Protein AF-A0A377V3D4-F1 (afdb_monomer_lite)

Secondary structure (DSSP, 8-state):
-----------HHHHHHHHHHHHHHH-EEEEETTEEEEE-----------TTTS-HHHHHHHHHHHHHHHHHHHHHHTT----

Sequence (83 aa):
MSFLIVGSAQQPAAQQAYVTSLRQALCGVYFLGEQRIDYEGASFGVVTCDPQSIDVEAALRAADEAMYQDKKSRRQENFIHID

pLDDT: mean 88.35, std 13.92, range [33.66, 96.19]

Organism: Klebsiella pneumoniae (NCBI:txid573)

Structure (mmCIF, N/CA/C/O backbone):
data_AF-A0A377V3D4-F1
#
_entry.id   AF-A0A377V3D4-F1
#
loop_
_atom_site.group_PDB
_atom_site.id
_atom_site.type_symbol
_atom_site.label_atom_id
_atom_site.label_alt_id
_atom_site.label_comp_id
_atom_site.label_asym_id
_atom_site.label_entity_id
_atom_site.label_seq_id
_atom_site.pdbx_PDB_ins_code
_atom_site.Cartn_x
_atom_site.Cartn_y
_atom_site.Cartn_z
_atom_site.occupancy
_atom_site.B_iso_or_equiv
_atom_site.auth_seq_id
_atom_site.auth_comp_id
_atom_site.auth_asym_id
_atom_site.auth_atom_id
_atom_site.pdbx_PDB_model_num
ATOM 1 N N . MET A 1 1 ? -0.135 -10.054 11.259 1.00 66.50 1 MET A N 1
ATOM 2 C CA . MET A 1 1 ? -0.535 -10.721 10.005 1.00 66.50 1 MET A CA 1
ATOM 3 C C . MET A 1 1 ? -0.325 -9.720 8.882 1.00 66.50 1 MET A C 1
ATOM 5 O O . MET A 1 1 ? -0.712 -8.572 9.070 1.00 66.50 1 MET A O 1
ATOM 9 N N . SER A 1 2 ? 0.357 -10.102 7.804 1.00 84.94 2 SER A N 1
ATOM 10 C CA . SER A 1 2 ? 0.593 -9.265 6.619 1.00 84.94 2 SER A CA 1
ATOM 11 C C . SER A 1 2 ? -0.085 -9.897 5.403 1.00 84.94 2 SER A C 1
ATOM 13 O O . SER A 1 2 ? -0.334 -11.102 5.385 1.00 84.94 2 SER A O 1
ATOM 15 N N . PHE A 1 3 ? -0.405 -9.073 4.408 1.00 92.38 3 PHE A N 1
ATOM 16 C CA . PHE A 1 3 ? -0.981 -9.496 3.135 1.00 92.38 3 PHE A CA 1
ATOM 17 C C . PHE A 1 3 ? -0.149 -8.899 2.002 1.00 92.38 3 PHE A C 1
ATOM 19 O O . PHE A 1 3 ? 0.341 -7.778 2.130 1.00 92.38 3 PHE A O 1
ATOM 26 N N . LEU A 1 4 ? -0.008 -9.637 0.901 1.00 93.00 4 LEU A N 1
ATOM 27 C CA . LEU A 1 4 ? 0.701 -9.192 -0.294 1.00 93.00 4 LEU A CA 1
ATOM 28 C C . LEU A 1 4 ? -0.286 -9.091 -1.459 1.00 93.00 4 LEU A C 1
ATOM 30 O O . LEU A 1 4 ? -1.037 -10.029 -1.720 1.00 93.00 4 LEU A O 1
ATOM 34 N N . ILE A 1 5 ? -0.260 -7.960 -2.161 1.00 92.75 5 ILE A N 1
ATOM 35 C CA . ILE A 1 5 ? -1.013 -7.740 -3.398 1.00 92.75 5 ILE A CA 1
ATOM 36 C C . ILE A 1 5 ? 0.013 -7.551 -4.514 1.00 92.75 5 ILE A C 1
ATOM 38 O O . ILE A 1 5 ? 0.865 -6.671 -4.421 1.00 92.75 5 ILE A O 1
ATOM 42 N N . VAL A 1 6 ? -0.069 -8.372 -5.562 1.00 92.19 6 VAL A N 1
ATOM 43 C CA . VAL A 1 6 ? 0.794 -8.280 -6.748 1.00 92.19 6 VAL A CA 1
ATOM 44 C C . VAL A 1 6 ? -0.078 -7.976 -7.958 1.00 92.19 6 VAL A C 1
ATOM 46 O O . VAL A 1 6 ? -1.105 -8.618 -8.171 1.00 92.19 6 VAL A O 1
ATOM 49 N N . GLY A 1 7 ? 0.331 -6.996 -8.755 1.00 91.62 7 GLY A N 1
ATOM 50 C CA . GLY A 1 7 ? -0.355 -6.598 -9.977 1.00 91.62 7 GLY A CA 1
ATOM 51 C C . GLY A 1 7 ? 0.625 -5.997 -10.975 1.00 91.62 7 GLY A C 1
ATOM 52 O O . GLY A 1 7 ? 1.784 -5.740 -10.646 1.00 91.62 7 GLY A O 1
ATOM 53 N N . SER A 1 8 ? 0.168 -5.777 -12.206 1.00 90.69 8 SER A N 1
ATOM 54 C CA . SER A 1 8 ? 0.971 -5.072 -13.203 1.00 90.69 8 SER A CA 1
ATOM 55 C C . SER A 1 8 ? 1.245 -3.641 -12.748 1.00 90.69 8 SER A C 1
ATOM 57 O O . SER A 1 8 ? 0.360 -2.996 -12.175 1.00 90.69 8 SER A O 1
ATOM 59 N N . ALA A 1 9 ? 2.439 -3.131 -13.055 1.00 86.56 9 ALA A N 1
ATOM 60 C CA . ALA A 1 9 ? 2.800 -1.752 -12.755 1.00 86.56 9 ALA A CA 1
ATOM 61 C C . ALA A 1 9 ? 1.743 -0.786 -13.313 1.00 86.56 9 ALA A C 1
ATOM 63 O O . ALA A 1 9 ? 1.360 -0.861 -14.482 1.00 86.56 9 ALA A O 1
ATOM 64 N N . GLN A 1 10 ? 1.258 0.100 -12.449 1.00 88.81 10 GLN A N 1
ATOM 65 C CA . GLN A 1 10 ? 0.321 1.158 -12.803 1.00 88.81 10 GLN A CA 1
ATOM 66 C C . GLN A 1 10 ? 1.047 2.500 -12.816 1.00 88.81 10 GLN A C 1
ATOM 68 O O . GLN A 1 10 ? 2.152 2.642 -12.292 1.00 88.81 10 GLN A O 1
ATOM 73 N N . GLN A 1 11 ? 0.409 3.517 -13.391 1.00 93.19 11 GLN A N 1
ATOM 74 C CA . GLN A 1 11 ? 0.893 4.886 -13.243 1.00 93.19 11 GLN A CA 1
ATOM 75 C C . GLN A 1 11 ? 0.906 5.275 -11.751 1.00 93.19 11 GLN A C 1
ATOM 77 O O . GLN A 1 11 ? -0.049 4.935 -11.042 1.00 93.19 11 GLN A O 1
ATOM 82 N N . PRO A 1 12 ? 1.912 6.033 -11.268 1.00 92.06 12 PRO A N 1
ATOM 83 C CA . PRO A 1 12 ? 2.036 6.374 -9.847 1.00 92.06 12 PRO A CA 1
ATOM 84 C C . PRO A 1 12 ? 0.771 6.993 -9.234 1.00 92.06 12 PRO A C 1
ATOM 86 O O . PRO A 1 12 ? 0.406 6.669 -8.107 1.00 92.06 12 PRO A O 1
ATOM 89 N N . ALA A 1 13 ? 0.048 7.825 -9.992 1.00 93.81 13 ALA A N 1
ATOM 90 C CA . ALA A 1 13 ? -1.203 8.433 -9.539 1.00 93.81 13 ALA A CA 1
ATOM 91 C C . ALA A 1 13 ? -2.325 7.402 -9.316 1.00 93.81 13 ALA A C 1
ATOM 93 O O . ALA A 1 13 ? -3.031 7.466 -8.311 1.00 93.81 13 ALA A O 1
ATOM 94 N N . ALA A 1 14 ? -2.471 6.428 -10.219 1.00 94.06 14 ALA A N 1
ATOM 95 C CA . ALA A 1 14 ? -3.470 5.367 -10.094 1.00 94.06 14 ALA A CA 1
ATOM 96 C C . ALA A 1 14 ? -3.142 4.425 -8.926 1.00 94.06 14 ALA A C 1
ATOM 98 O O . ALA A 1 14 ? -4.029 4.045 -8.164 1.00 94.06 14 ALA A O 1
ATOM 99 N N . GLN A 1 15 ? -1.858 4.108 -8.744 1.00 93.62 15 GLN A N 1
ATOM 100 C CA . GLN A 1 15 ? -1.369 3.335 -7.604 1.00 93.62 15 GLN A CA 1
ATOM 101 C C . GLN A 1 15 ? -1.659 4.048 -6.277 1.00 93.62 15 GLN A C 1
ATOM 103 O O . GLN A 1 15 ? -2.207 3.439 -5.359 1.00 93.62 15 GLN A O 1
ATOM 108 N N . GLN A 1 16 ? -1.358 5.345 -6.185 1.00 92.94 16 GLN A N 1
ATOM 109 C CA . GLN A 1 16 ? -1.643 6.132 -4.987 1.00 92.94 16 GLN A CA 1
ATOM 110 C C . GLN A 1 16 ? -3.148 6.206 -4.699 1.00 92.94 16 GLN A C 1
ATOM 112 O O . GLN A 1 16 ? -3.559 6.030 -3.553 1.00 92.94 16 GLN A O 1
ATOM 117 N N . ALA A 1 17 ? -3.975 6.428 -5.726 1.00 95.38 17 ALA A N 1
ATOM 118 C CA . ALA A 1 17 ? -5.428 6.457 -5.585 1.00 95.38 17 ALA A CA 1
ATOM 119 C C . ALA A 1 17 ? -5.972 5.121 -5.057 1.00 95.38 17 ALA A C 1
ATOM 121 O O . ALA A 1 17 ? -6.742 5.111 -4.100 1.00 95.38 17 ALA A O 1
ATOM 122 N N . TYR A 1 18 ? -5.508 3.998 -5.613 1.00 94.69 18 TYR A N 1
ATOM 123 C CA . TYR A 1 18 ? -5.895 2.662 -5.166 1.00 94.69 18 TYR A CA 1
ATOM 124 C C . TYR A 1 18 ? -5.561 2.420 -3.688 1.00 94.69 18 TYR A C 1
ATOM 126 O O . TYR A 1 18 ? -6.413 1.975 -2.921 1.00 94.69 18 TYR A O 1
ATOM 134 N N . VAL A 1 19 ? -4.346 2.775 -3.264 1.00 94.00 19 VAL A N 1
ATOM 135 C CA . VAL A 1 19 ? -3.895 2.624 -1.870 1.00 94.00 19 VAL A CA 1
ATOM 136 C C . VAL A 1 19 ? -4.716 3.497 -0.925 1.00 94.00 19 VAL A C 1
ATOM 138 O O . VAL A 1 19 ? -5.108 3.047 0.152 1.00 94.00 19 VAL A O 1
ATOM 141 N N . THR A 1 20 ? -5.014 4.735 -1.322 1.00 94.12 20 THR A N 1
ATOM 142 C CA . THR A 1 20 ? -5.888 5.629 -0.553 1.00 94.12 20 THR A CA 1
ATOM 143 C C . THR A 1 20 ? -7.284 5.031 -0.394 1.00 94.12 20 THR A C 1
ATOM 145 O O . THR A 1 20 ? -7.779 4.959 0.731 1.00 94.12 20 THR A O 1
ATOM 148 N N . SER A 1 21 ? -7.892 4.537 -1.476 1.00 95.62 21 SER A N 1
ATOM 149 C CA . SER A 1 21 ? -9.216 3.909 -1.432 1.00 95.62 21 SER A CA 1
ATOM 150 C C . SER A 1 21 ? -9.237 2.641 -0.578 1.00 95.62 21 SER A C 1
ATOM 152 O O . SER A 1 21 ? -10.153 2.469 0.222 1.00 95.62 21 SER A O 1
ATOM 154 N N . LEU A 1 22 ? -8.221 1.778 -0.682 1.00 94.69 22 LEU A N 1
ATOM 155 C CA . LEU A 1 22 ? -8.099 0.597 0.177 1.00 94.69 22 LEU A CA 1
ATOM 156 C C . LEU A 1 22 ? -7.998 0.980 1.652 1.00 94.69 22 LEU A C 1
ATOM 158 O O . LEU A 1 22 ? -8.687 0.400 2.488 1.00 94.69 22 LEU A O 1
ATOM 162 N N . ARG A 1 23 ? -7.164 1.970 1.982 1.00 93.38 23 ARG A N 1
ATOM 163 C CA . ARG A 1 23 ? -7.019 2.437 3.363 1.00 93.38 23 ARG A CA 1
ATOM 164 C C . ARG A 1 23 ? -8.341 2.963 3.914 1.00 93.38 23 ARG A C 1
ATOM 166 O O . ARG A 1 23 ? -8.691 2.620 5.035 1.00 93.38 23 ARG A O 1
ATOM 173 N N . GLN A 1 24 ? -9.077 3.745 3.125 1.00 94.12 24 GLN A N 1
ATOM 174 C CA . GLN A 1 24 ? -10.397 4.249 3.510 1.00 94.12 24 GLN A CA 1
ATOM 175 C C . GLN A 1 24 ? -11.408 3.118 3.710 1.00 94.12 24 GLN A C 1
ATOM 177 O O . GLN A 1 24 ? -12.129 3.127 4.698 1.00 94.12 24 GLN A O 1
ATOM 182 N N . ALA A 1 25 ? -11.430 2.125 2.818 1.00 95.69 25 ALA A N 1
ATOM 183 C CA . ALA A 1 25 ? -12.343 0.987 2.914 1.00 95.69 25 ALA A CA 1
ATOM 184 C C . ALA A 1 25 ? -12.058 0.074 4.121 1.00 95.69 25 ALA A C 1
ATOM 186 O O . ALA A 1 25 ? -12.967 -0.581 4.625 1.00 95.69 25 ALA A O 1
ATOM 187 N N . LEU A 1 26 ? -10.801 0.017 4.572 1.00 93.62 26 LEU A N 1
ATOM 188 C CA . LEU A 1 26 ? -10.379 -0.746 5.749 1.00 93.62 26 LEU A CA 1
ATOM 189 C C . LEU A 1 26 ? -10.425 0.068 7.047 1.00 93.62 26 LEU A C 1
ATOM 191 O O . LEU A 1 26 ? -10.226 -0.498 8.114 1.00 93.62 26 LEU A O 1
ATOM 195 N N . CYS A 1 27 ? -10.607 1.384 6.980 1.00 94.44 27 CYS A N 1
ATOM 196 C CA . CYS A 1 27 ? -10.723 2.219 8.166 1.00 94.44 27 CYS A CA 1
ATOM 197 C C . CYS A 1 27 ? -12.157 2.148 8.692 1.00 94.44 27 CYS A C 1
ATOM 199 O O . CYS A 1 27 ? -13.114 2.299 7.932 1.00 94.44 27 CYS A O 1
ATOM 201 N N . GLY A 1 28 ? -12.321 1.937 9.993 1.00 94.69 28 GLY A N 1
ATOM 202 C CA . GLY A 1 28 ? -13.644 1.906 10.594 1.00 94.69 28 GLY A CA 1
ATOM 203 C C . GLY A 1 28 ? -13.687 1.260 11.966 1.00 94.69 28 GLY A C 1
ATOM 204 O O . GLY A 1 28 ? -12.670 0.928 12.571 1.00 94.69 28 GLY A O 1
ATOM 205 N N . VAL A 1 29 ? -14.911 1.089 12.451 1.00 96.19 29 VAL A N 1
ATOM 206 C CA . VAL A 1 29 ? -15.198 0.482 13.748 1.00 96.19 29 VAL A CA 1
ATOM 207 C C . VAL A 1 29 ? -15.655 -0.953 13.528 1.00 96.19 29 VAL A C 1
ATOM 209 O O . VAL A 1 29 ? -16.658 -1.192 12.857 1.00 96.19 29 VAL A O 1
ATOM 212 N N . TYR A 1 30 ? -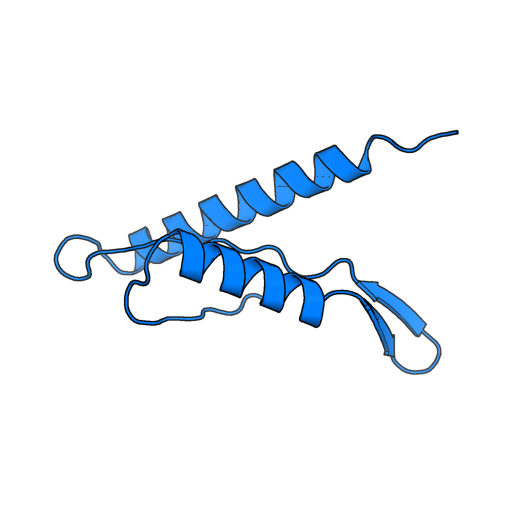14.933 -1.903 14.112 1.00 94.75 30 TYR A N 1
ATOM 213 C CA . TYR A 1 30 ? -15.233 -3.327 14.025 1.00 94.75 30 TYR A CA 1
ATOM 214 C C . TYR A 1 30 ? -15.732 -3.842 15.372 1.00 94.75 30 TYR A C 1
ATOM 216 O O . TYR A 1 30 ? -15.169 -3.516 16.417 1.00 94.75 30 TYR A O 1
ATOM 224 N N . PHE A 1 31 ? -16.776 -4.668 15.343 1.00 95.44 31 PHE A N 1
ATOM 225 C CA . PHE A 1 31 ? -17.336 -5.295 16.536 1.00 95.44 31 PHE A CA 1
ATOM 226 C C . PHE A 1 31 ? -16.967 -6.776 16.574 1.00 95.44 31 PHE A C 1
ATOM 228 O O . PHE A 1 31 ? -17.254 -7.518 15.634 1.00 95.44 31 PHE A O 1
ATOM 235 N N . LEU A 1 32 ? -16.343 -7.205 17.670 1.00 93.62 32 LEU A N 1
ATOM 236 C CA . LEU A 1 32 ? -16.060 -8.606 17.964 1.00 93.62 32 LEU A CA 1
ATOM 237 C C . LEU A 1 32 ? -16.832 -8.998 19.227 1.00 93.62 32 LEU A C 1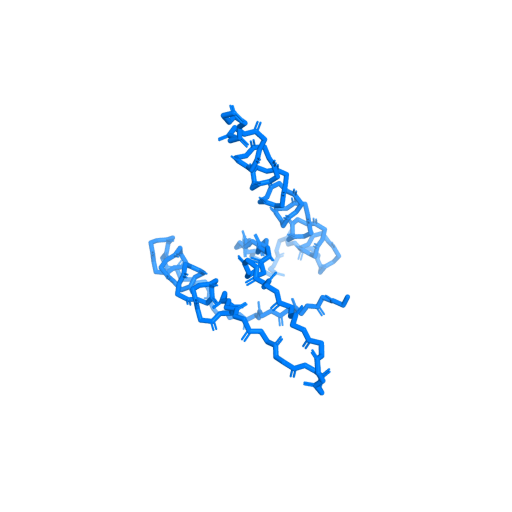
ATOM 239 O O . LEU A 1 32 ? -16.348 -8.852 20.350 1.00 93.62 32 LEU A O 1
ATOM 243 N N . GLY A 1 33 ? -18.075 -9.439 19.032 1.00 94.06 33 GLY A N 1
ATOM 244 C CA . GLY A 1 33 ? -19.037 -9.561 20.127 1.00 94.06 33 GLY A CA 1
ATOM 245 C C . GLY A 1 33 ? -19.339 -8.183 20.715 1.00 94.06 33 GLY A C 1
ATOM 246 O O . GLY A 1 33 ? -19.710 -7.268 19.986 1.00 94.06 33 GLY A O 1
ATOM 247 N N . GLU A 1 34 ? -19.137 -8.028 22.021 1.00 94.75 34 GLU A N 1
ATOM 248 C CA . GLU A 1 34 ? -19.315 -6.746 22.721 1.00 94.75 34 GLU A CA 1
ATOM 249 C C . GLU A 1 34 ? -18.086 -5.824 22.626 1.00 94.75 34 GLU A C 1
ATOM 251 O O . GLU A 1 34 ? -18.143 -4.666 23.035 1.00 94.75 34 GLU A O 1
ATOM 256 N N . GLN A 1 35 ? -16.962 -6.316 22.095 1.00 95.62 35 GLN A N 1
ATOM 257 C CA . GLN A 1 35 ? -15.732 -5.534 21.986 1.00 95.62 35 GLN A CA 1
ATOM 258 C C . GLN A 1 35 ? -15.767 -4.636 20.750 1.00 95.62 35 GLN A C 1
ATOM 260 O O . GLN A 1 35 ? -16.051 -5.097 19.643 1.00 95.62 35 GLN A O 1
ATOM 265 N N . ARG A 1 36 ? -1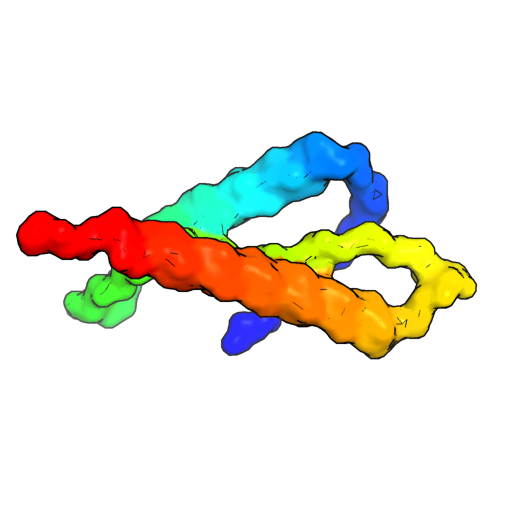5.423 -3.360 20.941 1.00 95.12 36 ARG A N 1
ATOM 266 C CA . ARG A 1 36 ? -15.282 -2.360 19.880 1.00 95.12 36 ARG A CA 1
ATOM 267 C C . ARG A 1 36 ? -13.806 -2.156 19.550 1.00 95.12 36 ARG A C 1
ATOM 269 O O . ARG A 1 36 ? -13.006 -1.887 20.440 1.00 95.12 36 ARG A O 1
ATOM 276 N N . ILE A 1 37 ? -13.466 -2.243 18.270 1.00 94.44 37 ILE A N 1
ATOM 277 C CA . ILE A 1 37 ? -12.126 -1.980 17.748 1.00 94.44 37 ILE A CA 1
ATOM 278 C C . ILE A 1 37 ? -12.227 -0.798 16.789 1.00 94.44 37 ILE A C 1
ATOM 280 O O . ILE A 1 37 ? -12.745 -0.938 15.682 1.00 94.44 37 ILE A O 1
ATOM 284 N N . ASP A 1 38 ? -11.723 0.359 17.209 1.00 93.31 38 ASP A N 1
ATOM 285 C CA . ASP A 1 38 ? -11.513 1.497 16.318 1.00 93.31 38 ASP A CA 1
ATOM 286 C C . ASP A 1 38 ? -10.226 1.245 15.521 1.00 93.31 38 ASP A C 1
ATOM 288 O O . ASP A 1 38 ? -9.116 1.311 16.050 1.00 93.31 38 ASP A O 1
ATOM 292 N N . TYR A 1 39 ? -10.373 0.866 14.254 1.00 92.12 39 TYR A N 1
ATOM 293 C CA . TYR A 1 39 ? -9.258 0.516 13.387 1.00 92.12 39 TYR A CA 1
ATOM 294 C C . TYR A 1 39 ? -9.017 1.622 12.363 1.00 92.12 39 TYR A C 1
ATOM 296 O O . TYR A 1 39 ? -9.804 1.832 11.444 1.00 92.12 39 TYR A O 1
ATOM 304 N N . GLU A 1 40 ? -7.878 2.297 12.481 1.00 88.50 40 GLU A N 1
ATOM 305 C CA . GLU A 1 40 ? -7.490 3.432 11.631 1.00 88.50 40 GLU A CA 1
ATOM 306 C C . GLU A 1 40 ? -7.081 3.031 10.196 1.00 88.50 40 GLU A C 1
ATOM 308 O O . GLU A 1 40 ? -6.504 3.829 9.455 1.00 88.50 40 GLU A O 1
ATOM 313 N N . GLY A 1 41 ? -7.3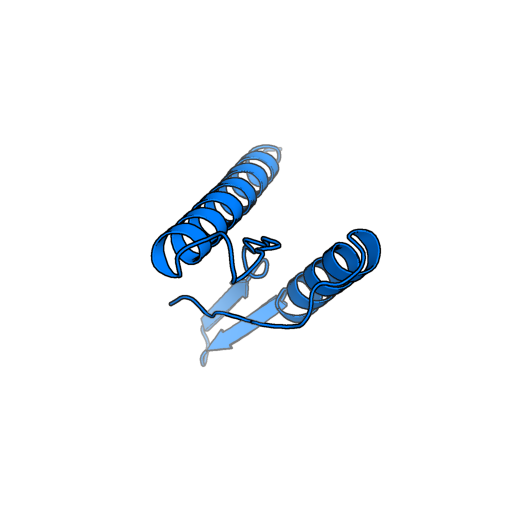03 1.776 9.802 1.00 90.00 41 GLY A N 1
ATOM 314 C CA . GLY A 1 41 ? -6.894 1.230 8.512 1.00 90.00 41 GLY A CA 1
ATOM 315 C C . GLY A 1 41 ? -5.440 0.746 8.465 1.00 90.00 41 GLY A C 1
ATOM 316 O O . GLY A 1 41 ? -4.592 1.069 9.305 1.00 90.00 41 GLY A O 1
ATOM 317 N N . ALA A 1 42 ? -5.149 -0.059 7.443 1.00 92.06 42 ALA A N 1
ATOM 318 C CA . ALA A 1 42 ? -3.854 -0.709 7.273 1.00 92.06 42 ALA A CA 1
ATOM 319 C C . ALA A 1 42 ? -2.737 0.264 6.855 1.00 92.06 42 ALA A C 1
ATOM 321 O O . ALA A 1 42 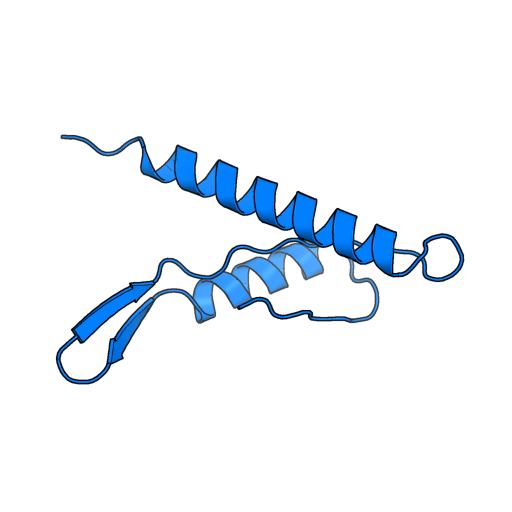? -2.972 1.278 6.192 1.00 92.06 42 ALA A O 1
ATOM 322 N N . SER A 1 43 ? -1.504 -0.077 7.235 1.00 94.19 43 SER A N 1
ATOM 323 C CA . SER A 1 43 ? -0.301 0.509 6.642 1.00 94.19 43 SER A CA 1
ATOM 324 C C . SER A 1 43 ? 0.074 -0.234 5.372 1.00 94.19 43 SER A C 1
ATOM 326 O O . SER A 1 43 ? -0.046 -1.458 5.313 1.00 94.19 43 SER A O 1
ATOM 328 N N . PHE A 1 44 ? 0.545 0.508 4.375 1.00 95.06 44 PHE A N 1
ATOM 329 C CA . PHE A 1 44 ? 0.840 -0.028 3.051 1.00 95.06 44 PHE A CA 1
ATOM 330 C C . PHE A 1 44 ? 2.276 0.290 2.657 1.00 95.06 44 PHE A C 1
ATOM 332 O O . PHE A 1 44 ? 2.692 1.443 2.697 1.00 95.06 44 PHE A O 1
ATOM 339 N N . GLY A 1 45 ? 3.011 -0.737 2.241 1.00 95.44 45 GLY A N 1
ATOM 340 C CA . GLY A 1 45 ? 4.268 -0.587 1.521 1.00 95.44 45 GLY A CA 1
ATOM 341 C C . GLY A 1 45 ? 4.033 -0.894 0.059 1.00 95.44 45 GLY A C 1
ATOM 342 O O . GLY A 1 45 ? 3.542 -1.974 -0.266 1.00 95.44 45 GLY A O 1
ATOM 343 N N . VAL A 1 46 ? 4.327 0.061 -0.819 1.00 95.00 46 VAL A N 1
ATOM 344 C CA . VAL A 1 46 ? 4.056 -0.094 -2.247 1.00 95.00 46 VAL A CA 1
ATOM 345 C C . VAL A 1 46 ? 5.318 0.178 -3.029 1.00 95.00 46 VAL A C 1
ATOM 347 O O . VAL A 1 46 ? 5.902 1.255 -2.931 1.00 95.00 46 VAL A O 1
ATOM 350 N N . VAL A 1 47 ? 5.725 -0.820 -3.802 1.00 94.31 47 VAL A N 1
ATOM 351 C CA . VAL A 1 47 ? 6.946 -0.803 -4.598 1.00 94.31 47 VAL A CA 1
ATOM 352 C C . VAL A 1 47 ? 6.627 -1.262 -6.010 1.00 94.31 47 VAL A C 1
ATOM 354 O O . VAL A 1 47 ? 5.796 -2.147 -6.217 1.00 94.31 47 VAL A O 1
ATOM 357 N N . THR A 1 48 ? 7.301 -0.653 -6.978 1.00 93.81 48 THR A N 1
ATOM 358 C CA . THR A 1 48 ? 7.308 -1.121 -8.361 1.00 93.81 48 THR A CA 1
ATOM 359 C C . THR A 1 48 ? 8.653 -1.774 -8.607 1.00 93.81 48 THR A C 1
ATOM 361 O O . THR A 1 48 ? 9.695 -1.153 -8.405 1.00 93.81 48 THR A O 1
ATOM 364 N N . CYS A 1 49 ? 8.623 -3.031 -9.025 1.00 91.38 49 CYS A N 1
ATOM 365 C CA . CYS A 1 49 ? 9.802 -3.863 -9.193 1.00 91.38 49 CYS A CA 1
ATOM 366 C C . CYS A 1 49 ? 9.830 -4.397 -10.625 1.00 91.38 49 CYS A C 1
ATOM 368 O O . CYS A 1 49 ? 8.792 -4.815 -11.137 1.00 91.38 49 CYS A O 1
ATOM 370 N N . ASP A 1 50 ? 11.001 -4.393 -11.261 1.00 91.69 50 ASP A N 1
ATOM 371 C CA . ASP A 1 50 ? 11.211 -5.119 -12.511 1.00 91.69 50 ASP A CA 1
ATOM 372 C C . ASP A 1 50 ? 11.655 -6.557 -12.185 1.00 91.69 50 ASP A C 1
ATOM 374 O O . ASP A 1 50 ? 12.746 -6.746 -11.642 1.00 91.69 50 ASP A O 1
ATOM 378 N N . PRO A 1 51 ? 10.844 -7.582 -12.513 1.00 87.62 51 PRO A N 1
ATOM 379 C CA . PRO A 1 51 ? 11.150 -8.971 -12.177 1.00 87.62 51 PRO A CA 1
ATOM 380 C C . PRO A 1 51 ? 12.437 -9.516 -12.808 1.00 87.62 51 PRO A C 1
ATOM 382 O O . PRO A 1 51 ? 12.911 -10.563 -12.379 1.00 87.62 51 PRO A O 1
ATOM 385 N N . GLN A 1 52 ? 12.984 -8.864 -13.841 1.00 92.25 52 GLN A N 1
ATOM 386 C CA . GLN A 1 52 ? 14.231 -9.301 -14.477 1.00 92.25 52 GLN A CA 1
ATOM 387 C C . GLN A 1 52 ? 15.486 -8.799 -13.754 1.00 92.25 52 GLN A C 1
ATOM 389 O O . GLN A 1 52 ? 16.565 -9.350 -13.968 1.00 92.25 52 GLN A O 1
ATOM 394 N N . SER A 1 53 ? 15.363 -7.771 -12.911 1.00 91.25 53 SER A N 1
ATOM 395 C CA . SER A 1 53 ? 16.504 -7.093 -12.282 1.00 91.25 53 SER A CA 1
ATOM 396 C C . SER A 1 53 ? 16.537 -7.185 -10.757 1.00 91.25 53 SER A C 1
ATOM 398 O O . SER A 1 53 ? 17.557 -6.840 -10.160 1.00 91.25 53 SER A O 1
ATOM 400 N N . ILE A 1 54 ? 15.472 -7.671 -10.117 1.00 91.94 54 ILE A N 1
ATOM 401 C CA . ILE A 1 54 ? 15.379 -7.789 -8.659 1.00 91.94 54 ILE A CA 1
ATOM 402 C C . ILE A 1 54 ? 14.991 -9.204 -8.237 1.00 91.94 54 ILE A C 1
ATOM 404 O O . ILE A 1 54 ? 14.135 -9.845 -8.847 1.00 91.94 54 ILE A O 1
ATOM 408 N N . ASP A 1 55 ? 15.620 -9.693 -7.171 1.00 94.19 55 ASP A N 1
ATOM 409 C CA . ASP A 1 55 ? 15.212 -10.942 -6.547 1.00 94.19 55 ASP A CA 1
ATOM 410 C C . ASP A 1 55 ? 13.947 -10.749 -5.685 1.00 94.19 55 ASP A C 1
ATOM 412 O O . ASP A 1 55 ? 13.606 -9.647 -5.243 1.00 94.19 55 ASP A O 1
ATOM 416 N N . VAL A 1 56 ? 13.219 -11.843 -5.459 1.00 91.62 56 VAL A N 1
ATOM 417 C CA . VAL A 1 56 ? 11.943 -11.815 -4.730 1.00 91.62 56 VAL A CA 1
ATOM 418 C C . VAL A 1 56 ? 12.127 -11.345 -3.284 1.00 91.62 56 VAL A C 1
ATOM 420 O O . VAL A 1 56 ? 11.288 -10.605 -2.773 1.00 91.62 56 VAL A O 1
ATOM 423 N N . GLU A 1 57 ? 13.215 -11.734 -2.617 1.00 94.94 57 GLU A N 1
ATOM 424 C CA . GLU A 1 57 ? 13.459 -11.357 -1.221 1.00 94.94 57 GLU A CA 1
ATOM 425 C C . GLU A 1 57 ? 13.758 -9.862 -1.080 1.00 94.94 57 GLU A C 1
ATOM 427 O O . GLU A 1 57 ? 13.285 -9.216 -0.145 1.00 94.94 57 GLU A O 1
ATOM 432 N N . ALA A 1 58 ? 14.504 -9.291 -2.021 1.00 95.06 58 ALA A N 1
ATOM 433 C CA . ALA A 1 58 ? 14.807 -7.876 -2.109 1.00 95.06 58 ALA A CA 1
ATOM 434 C C . ALA A 1 58 ? 13.542 -7.062 -2.397 1.00 95.06 58 ALA A C 1
ATOM 436 O O . ALA A 1 58 ? 13.332 -6.033 -1.756 1.00 95.06 58 ALA A O 1
ATOM 437 N N . ALA A 1 59 ? 12.666 -7.544 -3.286 1.00 94.69 59 ALA A N 1
ATOM 438 C CA . ALA A 1 59 ? 11.371 -6.914 -3.537 1.00 94.69 59 ALA A CA 1
ATOM 439 C C . ALA A 1 59 ? 10.486 -6.904 -2.278 1.00 94.69 59 ALA A C 1
ATOM 441 O O . ALA A 1 59 ? 9.913 -5.870 -1.931 1.00 94.69 59 ALA A O 1
ATOM 442 N N . LEU A 1 60 ? 10.419 -8.028 -1.555 1.00 94.81 60 LEU A N 1
ATOM 443 C CA . LEU A 1 60 ? 9.675 -8.122 -0.296 1.00 94.81 60 LEU A CA 1
ATOM 444 C C . LEU A 1 60 ? 10.262 -7.208 0.782 1.00 94.81 60 LEU A C 1
ATOM 446 O O . LEU A 1 60 ? 9.520 -6.470 1.425 1.00 94.81 60 LEU A O 1
ATOM 450 N N . ARG A 1 61 ? 11.590 -7.188 0.937 1.00 95.75 61 ARG A N 1
ATOM 451 C CA . ARG A 1 61 ? 12.270 -6.305 1.894 1.00 95.75 61 ARG A CA 1
ATOM 452 C C . ARG A 1 61 ? 11.992 -4.833 1.596 1.00 95.75 61 ARG A C 1
ATOM 454 O O . ARG A 1 61 ? 11.732 -4.073 2.524 1.00 95.75 61 ARG A O 1
ATOM 461 N N . ALA A 1 62 ? 12.010 -4.440 0.322 1.00 95.56 62 ALA A N 1
ATOM 462 C CA . ALA A 1 62 ? 11.686 -3.079 -0.091 1.00 95.56 62 ALA A CA 1
ATOM 463 C C . ALA A 1 62 ? 10.221 -2.720 0.220 1.00 95.56 62 ALA A C 1
ATOM 465 O O . ALA A 1 62 ? 9.943 -1.620 0.700 1.00 95.56 62 ALA A O 1
ATOM 466 N N . ALA A 1 63 ? 9.286 -3.651 -0.004 1.00 95.31 63 ALA A N 1
ATOM 467 C CA . ALA A 1 63 ? 7.882 -3.464 0.354 1.00 95.31 63 ALA A CA 1
ATOM 468 C C . ALA A 1 63 ? 7.695 -3.316 1.874 1.00 95.31 63 ALA A C 1
ATOM 470 O O . ALA A 1 63 ? 7.009 -2.398 2.323 1.00 95.31 63 ALA A O 1
ATOM 471 N N . ASP A 1 64 ? 8.346 -4.163 2.672 1.00 95.44 64 ASP A N 1
ATOM 472 C CA . ASP A 1 64 ? 8.287 -4.099 4.134 1.00 95.44 64 ASP A CA 1
ATOM 473 C C . ASP A 1 64 ? 8.887 -2.799 4.681 1.00 95.44 64 ASP A C 1
ATOM 475 O O . ASP A 1 64 ? 8.315 -2.179 5.582 1.00 95.44 64 ASP A O 1
ATOM 479 N N . GLU A 1 65 ? 10.012 -2.345 4.124 1.00 96.19 65 GLU A N 1
ATOM 480 C CA . GLU A 1 65 ? 10.618 -1.072 4.505 1.00 96.19 65 GLU A CA 1
ATOM 481 C C . GLU A 1 65 ? 9.681 0.098 4.188 1.00 96.19 65 GLU A C 1
ATOM 483 O O . GLU A 1 65 ? 9.414 0.922 5.066 1.00 96.19 65 GLU A O 1
ATOM 488 N N . ALA A 1 66 ? 9.104 0.133 2.982 1.00 95.75 66 ALA A N 1
ATOM 489 C CA . ALA A 1 66 ? 8.130 1.151 2.595 1.00 95.75 66 ALA A CA 1
ATOM 490 C C . ALA A 1 66 ? 6.899 1.152 3.521 1.00 95.75 66 ALA A C 1
ATOM 492 O O . ALA A 1 66 ? 6.458 2.213 3.967 1.00 95.75 66 ALA A O 1
ATOM 493 N N . MET A 1 67 ? 6.385 -0.029 3.884 1.00 95.50 67 MET A N 1
ATOM 494 C CA . MET A 1 67 ? 5.280 -0.172 4.838 1.00 95.50 67 MET A CA 1
ATOM 495 C C . MET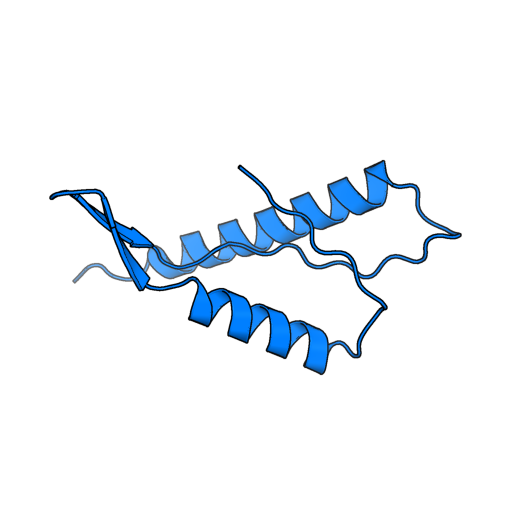 A 1 67 ? 5.663 0.370 6.217 1.00 95.50 67 MET A C 1
ATOM 497 O O . MET A 1 67 ? 4.856 1.015 6.890 1.00 95.50 67 MET A O 1
ATOM 501 N N . TYR A 1 68 ? 6.888 0.098 6.665 1.00 94.25 68 TYR A N 1
ATOM 502 C CA . TYR A 1 68 ? 7.359 0.559 7.962 1.00 94.25 68 TYR A CA 1
ATOM 503 C C . TYR A 1 68 ? 7.502 2.083 8.014 1.00 94.25 68 TYR A C 1
ATOM 505 O O . TYR A 1 68 ? 7.186 2.681 9.046 1.00 94.25 68 TYR A O 1
ATOM 513 N N . GLN A 1 69 ? 7.916 2.718 6.913 1.00 93.31 69 GLN A N 1
ATOM 514 C CA . GLN A 1 69 ? 7.934 4.178 6.815 1.00 93.31 69 GLN A CA 1
ATOM 515 C C . GLN A 1 69 ? 6.517 4.767 6.851 1.00 93.31 69 GLN A C 1
ATOM 517 O O . GLN A 1 69 ? 6.280 5.674 7.646 1.00 93.31 69 GLN A O 1
ATOM 522 N N . ASP A 1 70 ? 5.555 4.208 6.102 1.00 92.75 70 ASP A N 1
ATOM 523 C CA . ASP A 1 70 ? 4.136 4.613 6.180 1.00 92.75 70 ASP A CA 1
ATOM 524 C C . ASP A 1 70 ? 3.613 4.511 7.624 1.00 92.75 70 ASP A C 1
ATOM 526 O O . ASP A 1 70 ? 3.081 5.474 8.178 1.00 92.75 70 ASP A O 1
ATOM 530 N N . LYS A 1 71 ? 3.868 3.380 8.291 1.00 90.81 71 LYS A N 1
ATOM 531 C CA . LYS A 1 71 ? 3.479 3.164 9.691 1.00 90.81 71 LYS A CA 1
ATOM 532 C C . LYS A 1 71 ? 4.093 4.193 10.645 1.00 90.81 71 LYS A C 1
ATOM 534 O O . LYS A 1 71 ? 3.428 4.637 11.583 1.00 90.81 71 LYS A O 1
ATOM 539 N N . LYS A 1 72 ? 5.365 4.551 10.450 1.00 91.00 72 LYS A N 1
ATOM 540 C CA . LYS A 1 72 ? 6.065 5.540 11.282 1.00 91.00 72 LYS A CA 1
ATOM 541 C C . LYS A 1 72 ? 5.498 6.944 11.109 1.00 91.00 72 LYS A C 1
ATOM 543 O O . LYS A 1 72 ? 5.241 7.590 12.123 1.00 91.00 72 LYS A O 1
ATOM 548 N N . SER A 1 73 ? 5.293 7.388 9.870 1.00 87.38 73 SER A N 1
ATOM 549 C CA . SER A 1 73 ? 4.747 8.716 9.571 1.00 87.38 73 SER A CA 1
ATOM 550 C C . SER A 1 73 ? 3.371 8.896 10.205 1.00 87.38 73 SER A C 1
ATOM 552 O O . SER A 1 73 ? 3.143 9.861 10.927 1.00 87.38 73 SER A O 1
ATOM 554 N N . ARG A 1 74 ? 2.502 7.887 10.075 1.00 82.69 74 ARG A N 1
ATOM 555 C CA . ARG A 1 74 ? 1.166 7.893 10.688 1.00 82.69 74 ARG A CA 1
ATOM 556 C C . ARG A 1 74 ? 1.199 7.959 12.211 1.00 82.69 74 ARG A C 1
ATOM 558 O O . ARG A 1 74 ? 0.405 8.654 12.832 1.00 82.69 74 ARG A O 1
ATOM 565 N N . ARG A 1 75 ? 2.142 7.251 12.840 1.00 77.31 75 ARG A N 1
ATOM 566 C CA . ARG A 1 75 ? 2.285 7.300 14.298 1.00 77.31 75 ARG A CA 1
ATOM 567 C C . ARG A 1 75 ? 2.700 8.696 14.774 1.00 77.31 75 ARG A C 1
ATOM 569 O O . ARG A 1 75 ? 2.270 9.085 15.850 1.00 77.31 75 ARG A O 1
ATOM 576 N N . GLN A 1 76 ? 3.518 9.424 14.008 1.00 65.56 76 GLN A N 1
ATOM 577 C CA . GLN A 1 76 ? 3.912 10.802 14.333 1.00 65.56 76 GLN A CA 1
ATOM 578 C C . GLN A 1 76 ? 2.753 11.795 14.177 1.00 65.56 76 GLN A C 1
ATOM 580 O O . GLN A 1 76 ? 2.610 12.669 15.026 1.00 65.56 76 GLN A O 1
ATOM 585 N N . GLU A 1 77 ? 1.898 11.626 13.166 1.00 59.56 77 GLU A N 1
ATOM 586 C CA . GLU A 1 77 ? 0.684 12.439 12.985 1.00 59.56 77 GLU A CA 1
ATOM 587 C C . GLU A 1 77 ? -0.301 12.283 14.158 1.00 59.56 77 GLU A C 1
ATOM 589 O O . GLU A 1 77 ? -0.906 13.261 14.587 1.00 59.56 77 GLU A O 1
ATOM 594 N N . ASN A 1 78 ? -0.387 11.096 14.768 1.00 55.66 78 ASN A N 1
ATOM 595 C CA . ASN A 1 78 ? -1.230 10.870 15.949 1.00 55.66 78 ASN A CA 1
ATOM 596 C C . ASN A 1 78 ? -0.670 11.461 17.265 1.00 55.66 78 ASN A C 1
ATOM 598 O O . ASN A 1 78 ? -1.377 11.453 18.271 1.00 55.66 78 ASN A O 1
ATOM 602 N N . PHE A 1 79 ? 0.575 11.963 17.308 1.00 49.72 79 PHE A N 1
ATOM 603 C CA . PHE A 1 79 ? 1.170 12.555 18.524 1.00 49.72 79 PHE A CA 1
ATOM 604 C C . PHE A 1 79 ? 0.873 14.057 18.713 1.00 49.72 79 PHE A C 1
ATOM 606 O O . PHE A 1 79 ? 1.325 14.646 19.694 1.00 49.72 79 PHE A O 1
ATOM 613 N N . ILE A 1 80 ? 0.092 14.676 17.824 1.00 45.97 80 ILE A N 1
ATOM 614 C CA . ILE A 1 80 ? -0.378 16.068 17.929 1.00 45.97 80 ILE A CA 1
ATOM 615 C C . ILE A 1 80 ? -1.902 16.098 18.090 1.00 45.97 80 ILE A C 1
ATOM 617 O O . ILE A 1 80 ? -2.627 16.499 17.192 1.00 45.97 80 ILE A O 1
ATOM 621 N N . HIS A 1 81 ? -2.388 15.653 19.248 1.00 42.47 81 HIS A N 1
ATOM 622 C CA . HIS A 1 81 ? -3.685 16.059 19.802 1.00 42.47 81 HIS A CA 1
ATOM 623 C C . HIS A 1 81 ? -3.678 15.795 21.317 1.00 42.47 81 HIS A C 1
ATOM 625 O O . HIS A 1 81 ? -4.013 14.708 21.783 1.00 42.47 81 HIS A O 1
ATOM 631 N N . ILE A 1 82 ? -3.236 16.797 22.078 1.00 33.66 82 ILE A N 1
ATOM 632 C CA . ILE A 1 82 ? -3.511 16.950 23.510 1.00 33.66 82 ILE A CA 1
ATOM 633 C C . ILE A 1 82 ? -4.024 18.386 23.656 1.00 33.66 82 ILE A C 1
ATOM 635 O O . ILE A 1 82 ? -3.237 19.322 23.512 1.00 33.66 82 ILE A O 1
ATOM 639 N N . ASP A 1 83 ? -5.334 18.523 23.858 1.00 38.31 83 ASP A N 1
ATOM 640 C CA . ASP A 1 83 ? -5.919 19.635 24.620 1.00 38.31 83 ASP A CA 1
ATOM 641 C C . ASP A 1 83 ? -5.862 19.272 26.113 1.00 38.31 83 ASP A C 1
ATOM 643 O O . ASP A 1 83 ? -6.074 18.073 26.430 1.00 38.31 83 ASP A O 1
#

Radius of gyration: 15.6 Å; chains: 1; bounding box: 36×32×39 Å

InterPro domains:
  IPR029787 Nucleotide cyclase [SSF55073] (3-76)
  IPR043128 Reverse transcriptase/Diguanylate cyclase domain [G3DSA:3.30.70.270] (1-81)

Foldseek 3Di:
DDDDDDDPDDDPVVVVVVVVVQQVVQQDWDDDDPDIDRRNGAQWQDDDDDPVPDDPVRVVVNRVVSSVVSVVVVVVVVVPDDD